Protein AF-A0A1J3EE62-F1 (afdb_monomer_lite)

Radius of gyration: 16.85 Å; chains: 1; bounding box: 34×28×51 Å

Foldseek 3Di:
DVVVCQLDPPHAAEAEQVRVLVCLQVVVVVVPGPRYDYDHDDDDDDPVLVVVQVVQCVVPVDPDRGGDTPVVVVVVVVVVVVVVD

pLDDT: mean 86.5, std 11.48, range [53.91, 98.31]

InterPro domains:
  IPR001828 Receptor, ligand binding region [PF01094] (1-85)
  IPR015683 Ionotropic glutamate receptor [PTHR34836] (1-85)
  IPR028082 Periplasmic binding protein-like I [SSF53822] (1-85)

Organism: Noccaea caerulescens (NCBI:txid107243)

Sequence (85 aa):
AREIGMMEEGYVWILSNGMTDMMRYNSRGLETMQGVLGVRSQVPPSKELEDFHLRWRRKFAMKDNGEPNVFALWAYDSITALAMA

Secondary structure (DSSP, 8-state):
-GGGTTTSTT--EEE-HHHHHHHGGGHHHHHT-SSEEE--------HHHHHHHHHHHHHHTT-S-----HHHHHHHHHHHHHHH-

Structure (mmCIF, N/CA/C/O backbone):
data_AF-A0A1J3EE62-F1
#
_entry.id   AF-A0A1J3EE62-F1
#
loop_
_atom_site.group_PDB
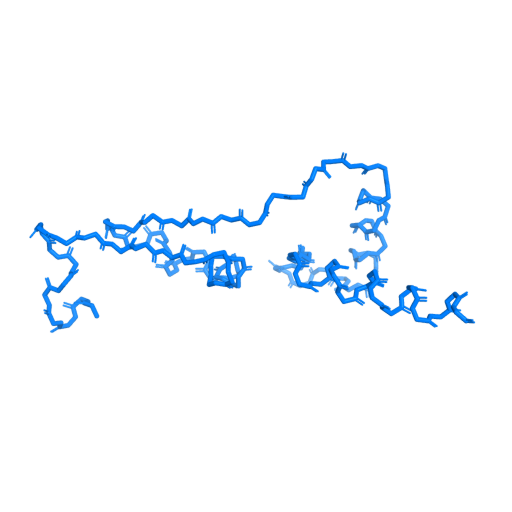_atom_site.id
_atom_site.type_symbol
_atom_site.label_atom_id
_atom_site.label_alt_id
_atom_site.label_comp_id
_atom_site.label_asym_id
_atom_site.label_entity_id
_atom_site.label_seq_id
_atom_site.pdbx_PDB_ins_code
_atom_site.Cartn_x
_atom_site.Cartn_y
_atom_site.Cartn_z
_atom_site.occupancy
_atom_site.B_iso_or_equiv
_atom_site.auth_seq_id
_atom_site.auth_comp_id
_atom_site.auth_asym_id
_atom_site.auth_atom_id
_atom_site.pdbx_PDB_model_num
ATOM 1 N N . ALA A 1 1 ? -13.275 13.330 15.169 1.00 87.25 1 ALA A N 1
ATOM 2 C CA . ALA A 1 1 ? -13.196 12.274 16.201 1.00 87.25 1 ALA A CA 1
ATOM 3 C C . ALA A 1 1 ? -12.828 12.861 17.561 1.00 87.25 1 ALA A C 1
ATOM 5 O O . ALA A 1 1 ? -13.689 12.896 18.424 1.00 87.25 1 ALA A O 1
ATOM 6 N N . ARG A 1 2 ? -11.609 13.399 17.737 1.00 87.38 2 ARG A N 1
ATOM 7 C CA . ARG A 1 2 ? -11.159 13.968 19.022 1.00 87.38 2 ARG A CA 1
ATOM 8 C C . ARG A 1 2 ? -12.032 15.120 19.533 1.00 87.38 2 ARG A C 1
ATOM 10 O O . ARG A 1 2 ? -12.466 15.080 20.669 1.00 87.38 2 ARG A O 1
ATOM 17 N N . GLU A 1 3 ? -12.336 16.099 18.682 1.00 91.12 3 GLU A N 1
ATOM 18 C CA . GLU A 1 3 ? -13.150 17.277 19.052 1.00 91.12 3 GLU A CA 1
ATOM 19 C C . GLU A 1 3 ? -14.598 16.943 19.436 1.00 91.12 3 GLU A C 1
ATOM 21 O O . GLU A 1 3 ? -15.266 17.748 20.071 1.00 91.12 3 GLU A O 1
ATOM 26 N N . ILE A 1 4 ? -15.075 15.754 19.062 1.00 93.44 4 ILE A N 1
ATOM 27 C CA . ILE A 1 4 ? -16.440 15.287 19.328 1.00 93.44 4 ILE A CA 1
ATOM 28 C C . ILE A 1 4 ? -16.461 14.098 20.302 1.00 93.44 4 ILE A C 1
ATOM 30 O O . ILE A 1 4 ? -17.429 13.348 20.327 1.00 93.44 4 ILE A O 1
ATOM 34 N N . GLY A 1 5 ? -15.373 13.870 21.048 1.00 92.00 5 GLY A N 1
ATOM 35 C CA . GLY A 1 5 ? -15.285 12.822 22.076 1.00 92.00 5 GLY A CA 1
ATOM 36 C C . GLY A 1 5 ? -15.178 11.381 21.555 1.00 92.00 5 GLY A C 1
ATOM 37 O O . GLY A 1 5 ? -15.029 10.450 22.330 1.00 92.00 5 GLY A O 1
ATOM 38 N N . MET A 1 6 ? -15.172 11.146 20.242 1.00 93.12 6 MET A N 1
ATOM 39 C CA . MET A 1 6 ? -15.153 9.784 19.677 1.00 93.12 6 MET A CA 1
ATOM 40 C C . MET A 1 6 ? -13.766 9.111 19.671 1.00 93.12 6 MET A C 1
ATOM 42 O O . MET A 1 6 ? -13.579 8.098 19.003 1.00 93.12 6 MET A O 1
ATOM 46 N N . MET A 1 7 ? -12.764 9.695 20.331 1.00 89.88 7 MET A N 1
ATOM 47 C CA . MET A 1 7 ? -11.467 9.039 20.584 1.00 89.88 7 MET A CA 1
ATOM 48 C C . MET A 1 7 ? -11.378 8.493 22.017 1.00 89.88 7 MET A C 1
ATOM 50 O O . MET A 1 7 ? -10.337 7.968 22.400 1.00 89.88 7 MET A O 1
ATOM 54 N N . GLU A 1 8 ? -12.435 8.676 22.811 1.00 90.50 8 GLU A N 1
ATOM 55 C CA . GLU A 1 8 ? -12.528 8.201 24.188 1.00 90.50 8 GLU A CA 1
ATOM 56 C C . GLU A 1 8 ? -12.908 6.714 24.250 1.00 90.50 8 GLU A C 1
ATOM 58 O O . GLU A 1 8 ? -13.205 6.070 23.236 1.00 90.50 8 GLU A O 1
ATOM 63 N N . GLU A 1 9 ? -12.888 6.162 25.463 1.00 91.62 9 GLU A N 1
ATOM 64 C CA . GLU A 1 9 ? -13.287 4.783 25.727 1.00 91.62 9 GLU A CA 1
ATOM 65 C C . GLU A 1 9 ? -14.718 4.506 25.231 1.00 91.62 9 GLU A C 1
ATOM 67 O O . GLU A 1 9 ? -15.622 5.328 25.370 1.00 91.62 9 GLU A O 1
ATOM 72 N N . GLY A 1 10 ? -14.917 3.333 24.624 1.00 91.94 10 GLY A N 1
ATOM 73 C CA . GLY A 1 10 ? -16.189 2.935 24.012 1.00 91.94 10 GLY A CA 1
AT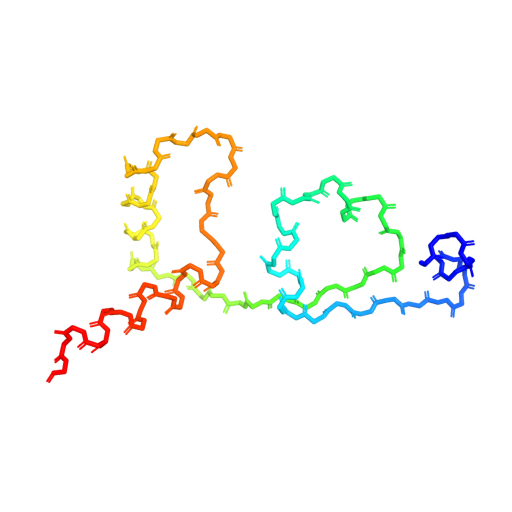OM 74 C C . GLY A 1 10 ? -16.246 3.101 22.490 1.00 91.94 10 GLY A C 1
ATOM 75 O O . GLY A 1 10 ? -17.190 2.606 21.874 1.00 91.94 10 GLY A O 1
ATOM 76 N N . TYR A 1 11 ? -15.229 3.710 21.866 1.00 93.00 11 TYR A N 1
ATOM 77 C CA . TYR A 1 11 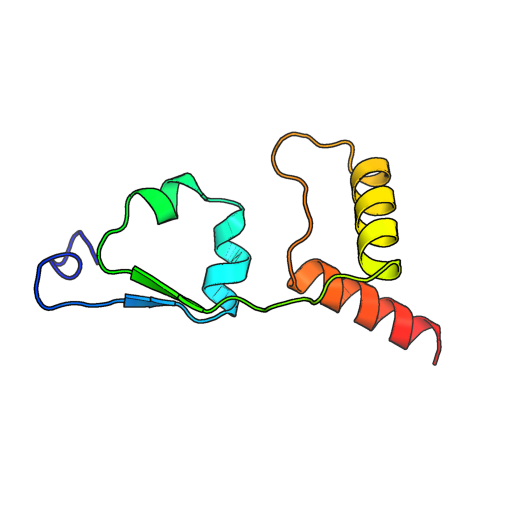? -15.116 3.830 20.409 1.00 93.00 11 TYR A CA 1
ATOM 78 C C . TYR A 1 11 ? -13.900 3.088 19.847 1.00 93.00 11 TYR A C 1
ATOM 80 O O . TYR A 1 11 ? -12.818 3.074 20.431 1.00 93.00 11 TYR A O 1
ATOM 88 N N . VAL A 1 12 ? -14.077 2.511 18.656 1.00 93.12 12 VAL A N 1
ATOM 89 C CA . VAL A 1 12 ? -13.002 1.967 17.817 1.00 93.12 12 VAL A CA 1
ATOM 90 C C . VAL A 1 12 ? -13.154 2.511 16.404 1.00 93.12 12 VAL A C 1
ATOM 92 O O . VAL A 1 12 ? -14.257 2.564 15.859 1.00 93.12 12 VAL A O 1
ATOM 95 N N . TRP A 1 13 ? -12.030 2.871 15.792 1.00 92.19 13 TRP A N 1
ATOM 96 C CA . TRP A 1 13 ? -11.955 3.300 14.401 1.00 92.19 13 TRP A CA 1
ATOM 97 C C . TRP A 1 13 ? -11.284 2.221 13.566 1.00 92.19 13 TRP A C 1
ATOM 99 O O . TRP A 1 13 ? -10.152 1.833 13.847 1.00 92.19 13 TRP A O 1
ATOM 109 N N . ILE A 1 14 ? -11.957 1.767 12.511 1.00 92.19 14 ILE A N 1
ATOM 110 C CA . ILE A 1 14 ? -11.377 0.836 11.543 1.00 92.19 14 ILE A CA 1
ATOM 111 C C . ILE A 1 14 ? -11.088 1.605 10.260 1.00 92.19 14 ILE A C 1
ATOM 113 O O . ILE A 1 14 ? -11.998 2.152 9.636 1.00 92.19 14 ILE A O 1
ATOM 117 N N . LEU A 1 15 ? -9.819 1.654 9.865 1.00 91.69 15 LEU A N 1
ATOM 118 C CA . LEU A 1 15 ? -9.412 2.246 8.597 1.00 91.69 15 LEU A CA 1
ATOM 119 C C . LEU A 1 15 ? -9.404 1.169 7.514 1.00 91.69 15 LEU A C 1
ATOM 121 O O . LEU A 1 15 ? -8.814 0.097 7.680 1.00 91.69 15 LEU A O 1
ATOM 125 N N . SER A 1 16 ? -10.046 1.476 6.389 1.00 92.69 16 SER A N 1
ATOM 126 C CA . SER A 1 16 ? -9.927 0.667 5.181 1.00 92.69 16 SER A CA 1
ATOM 127 C C . SER A 1 16 ? -8.507 0.747 4.620 1.00 92.69 16 SER A C 1
ATOM 129 O O . SER A 1 16 ? -7.796 1.735 4.826 1.00 92.69 16 SER A O 1
ATOM 131 N N . ASN A 1 17 ? -8.125 -0.267 3.842 1.00 90.94 17 ASN A N 1
ATOM 132 C CA . ASN A 1 17 ? -6.825 -0.321 3.171 1.00 90.94 17 ASN A CA 1
ATOM 133 C C . ASN A 1 17 ? -6.504 0.939 2.375 1.00 90.94 17 ASN A C 1
ATOM 135 O O . ASN A 1 17 ? -5.400 1.458 2.493 1.00 90.94 17 ASN A O 1
ATOM 139 N N . GLY A 1 18 ? -7.481 1.511 1.672 1.00 89.75 18 GLY A N 1
ATOM 140 C CA . GLY A 1 18 ? -7.248 2.739 0.923 1.00 89.75 18 GLY A CA 1
ATOM 141 C C . GLY A 1 18 ? -6.799 3.917 1.794 1.00 89.75 18 GLY A C 1
A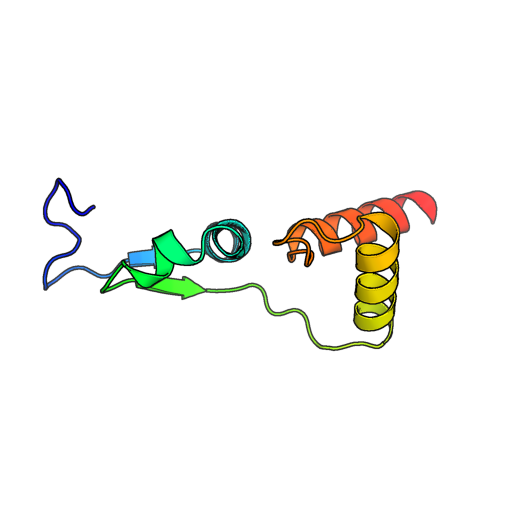TOM 142 O O . GLY A 1 18 ? -5.900 4.659 1.400 1.00 89.75 18 GLY A O 1
ATOM 143 N N . MET A 1 19 ? -7.366 4.065 2.998 1.00 87.75 19 MET A N 1
ATOM 144 C CA . MET A 1 19 ? -6.936 5.102 3.942 1.00 87.75 19 MET A CA 1
ATOM 145 C C . MET A 1 19 ? -5.595 4.757 4.590 1.00 87.75 19 MET A C 1
ATOM 147 O O . MET A 1 19 ? -4.704 5.604 4.649 1.00 87.75 19 MET A O 1
ATOM 151 N N . THR A 1 20 ? -5.415 3.514 5.034 1.00 88.56 20 THR A N 1
ATOM 152 C CA . THR A 1 20 ? -4.175 3.070 5.684 1.00 88.56 20 THR A CA 1
ATOM 153 C C . THR A 1 20 ? -2.962 3.161 4.752 1.00 88.56 20 THR A C 1
ATOM 155 O O . THR A 1 20 ? -1.916 3.664 5.162 1.00 88.56 20 THR A O 1
ATOM 158 N N . ASP A 1 21 ? -3.100 2.764 3.486 1.00 87.44 21 ASP A N 1
ATOM 159 C CA . ASP A 1 21 ? -2.016 2.793 2.496 1.00 87.44 21 ASP A CA 1
ATOM 160 C C . ASP A 1 21 ? -1.652 4.229 2.057 1.00 87.44 21 ASP A C 1
ATOM 162 O O . ASP A 1 21 ? -0.522 4.492 1.631 1.00 87.44 21 ASP A O 1
ATOM 166 N N . MET A 1 22 ? -2.583 5.180 2.193 1.00 83.69 22 MET A N 1
ATOM 167 C CA . MET A 1 22 ? -2.360 6.605 1.917 1.00 83.69 22 MET A CA 1
ATOM 168 C C . MET A 1 22 ? -1.707 7.333 3.101 1.00 83.69 22 MET A C 1
ATOM 170 O O . MET A 1 22 ? -0.820 8.166 2.913 1.00 83.69 22 MET A O 1
ATOM 174 N N . MET A 1 23 ? -2.106 7.000 4.330 1.00 77.81 23 MET A N 1
ATOM 175 C CA . MET A 1 23 ? -1.629 7.657 5.552 1.00 77.81 23 MET A CA 1
ATOM 176 C C . MET A 1 23 ? -0.175 7.321 5.922 1.00 77.81 23 MET A C 1
ATOM 178 O O . MET A 1 23 ? 0.391 7.983 6.790 1.00 77.81 23 MET A O 1
ATOM 182 N N . ARG A 1 24 ? 0.470 6.363 5.241 1.00 68.56 24 ARG A N 1
ATOM 183 C CA . ARG A 1 24 ? 1.876 5.975 5.469 1.00 68.56 24 ARG A CA 1
ATOM 184 C C . ARG A 1 24 ? 2.869 7.147 5.375 1.00 68.56 24 ARG A C 1
ATOM 186 O O . ARG A 1 24 ? 3.889 7.117 6.054 1.00 68.56 24 ARG A O 1
ATOM 193 N N . TYR A 1 25 ? 2.571 8.184 4.591 1.00 63.62 25 TYR A N 1
ATOM 194 C CA . TYR A 1 25 ? 3.420 9.382 4.479 1.00 63.62 25 TYR A CA 1
ATOM 195 C C . TYR A 1 25 ? 3.213 10.405 5.613 1.00 63.62 25 TYR A C 1
ATOM 197 O O . TYR A 1 25 ? 4.003 11.333 5.752 1.00 63.62 25 TYR A O 1
ATOM 205 N N . ASN A 1 26 ? 2.178 10.226 6.440 1.00 64.25 26 ASN A N 1
ATOM 206 C CA . ASN A 1 26 ? 1.843 11.061 7.595 1.00 64.25 26 ASN A CA 1
ATOM 207 C C . ASN A 1 26 ? 1.936 10.241 8.896 1.00 64.25 26 ASN A C 1
ATOM 209 O O . ASN A 1 26 ? 1.003 10.233 9.702 1.00 64.25 26 ASN A O 1
ATOM 213 N N . SER A 1 27 ? 3.068 9.556 9.110 1.00 61.22 27 SER A N 1
ATOM 214 C CA . SER A 1 27 ? 3.300 8.680 10.275 1.00 61.22 27 SER A CA 1
ATOM 215 C C . SER A 1 27 ? 2.977 9.357 11.611 1.00 61.22 27 SER A C 1
ATOM 217 O O . SER A 1 27 ? 2.281 8.783 12.444 1.00 61.22 27 SER A O 1
ATOM 219 N N . ARG A 1 28 ? 3.352 10.634 11.763 1.00 61.59 28 ARG A N 1
ATOM 220 C CA . ARG A 1 28 ? 3.069 11.433 12.968 1.00 61.59 28 ARG A CA 1
ATOM 221 C C . ARG A 1 28 ? 1.578 11.567 13.292 1.00 61.59 28 ARG A C 1
ATOM 223 O O . ARG A 1 28 ? 1.221 11.689 14.457 1.00 61.59 28 ARG A O 1
ATOM 230 N N . GLY A 1 29 ? 0.706 11.570 12.282 1.00 65.62 29 GLY A N 1
ATOM 231 C CA . GLY A 1 29 ? -0.739 11.665 12.488 1.00 65.62 29 GLY A CA 1
ATOM 232 C C . GLY A 1 29 ? -1.311 10.381 13.082 1.00 65.62 29 GLY A C 1
ATOM 233 O O . GLY A 1 29 ? -2.034 10.436 14.072 1.00 65.62 29 GLY A O 1
ATOM 234 N N . LEU A 1 30 ? -0.927 9.231 12.522 1.00 67.88 30 LEU A N 1
ATOM 235 C CA . LEU A 1 30 ? -1.387 7.917 12.981 1.00 67.88 30 LEU A CA 1
ATOM 236 C C . LEU A 1 30 ? -0.836 7.551 14.363 1.00 67.88 30 LEU A C 1
ATOM 238 O O . LEU A 1 30 ? -1.578 7.022 15.184 1.00 67.88 30 LEU A O 1
ATOM 242 N N . GLU A 1 31 ? 0.430 7.867 14.645 1.00 67.56 31 GLU A N 1
ATOM 243 C CA . GLU A 1 31 ? 1.088 7.521 15.917 1.00 67.56 31 GLU A CA 1
ATOM 244 C C . GLU A 1 31 ? 0.432 8.171 17.145 1.00 67.56 31 GLU A C 1
ATOM 246 O O . GLU A 1 31 ? 0.557 7.669 18.258 1.00 67.56 31 GLU A O 1
ATOM 251 N N . THR A 1 32 ? -0.295 9.274 16.954 1.00 75.75 32 THR A N 1
ATOM 252 C CA . THR A 1 32 ? -0.970 9.998 18.045 1.00 75.75 32 THR A CA 1
ATOM 253 C C . THR A 1 32 ? -2.415 9.556 18.277 1.00 75.75 32 THR A C 1
ATOM 255 O O . THR A 1 32 ? -3.060 10.030 19.214 1.00 75.75 32 THR A O 1
ATOM 258 N N . MET A 1 33 ? -2.948 8.661 17.441 1.00 83.06 33 MET A N 1
ATOM 259 C CA . MET A 1 33 ? -4.336 8.211 17.510 1.00 83.06 33 MET A CA 1
ATOM 260 C C . MET A 1 33 ? -4.445 6.879 18.260 1.00 83.06 33 MET A C 1
ATOM 262 O O . MET A 1 33 ? -3.957 5.850 17.803 1.00 83.06 33 MET A O 1
ATOM 266 N N . GLN A 1 34 ? -5.137 6.886 19.399 1.00 85.38 34 GLN A N 1
ATOM 267 C CA . GLN A 1 34 ? -5.488 5.672 20.143 1.00 85.38 34 GLN A CA 1
ATOM 268 C C . GLN A 1 34 ? -6.859 5.139 19.693 1.00 85.38 34 GLN A C 1
ATOM 270 O O . GLN A 1 34 ? -7.699 5.902 19.220 1.00 85.38 34 GLN A O 1
ATOM 275 N N . GLY A 1 35 ? -7.077 3.823 19.799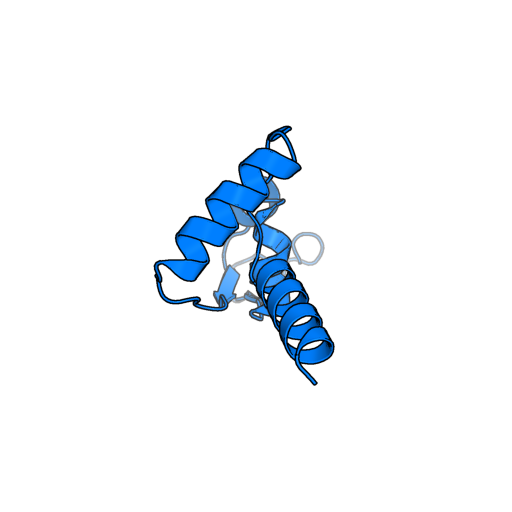 1.00 88.19 35 GLY A N 1
ATOM 276 C CA . GLY A 1 35 ? -8.342 3.182 19.403 1.00 88.19 35 GLY A CA 1
ATOM 277 C C . GLY A 1 35 ? -8.543 3.010 17.890 1.00 88.19 35 GLY A C 1
ATOM 278 O O . GLY A 1 35 ? -9.669 2.785 17.447 1.00 88.19 35 GLY A O 1
ATOM 279 N N . VAL A 1 36 ? -7.475 3.114 17.088 1.00 90.31 36 VAL A N 1
ATOM 280 C CA . VAL A 1 36 ? -7.520 2.961 15.624 1.00 90.31 36 VAL A CA 1
ATOM 281 C C . VAL A 1 36 ? -6.866 1.650 15.188 1.00 90.31 36 VAL A C 1
ATOM 283 O O . VAL A 1 36 ? -5.736 1.355 15.571 1.00 90.31 36 VAL A O 1
ATOM 286 N N . LEU A 1 37 ? -7.549 0.892 14.332 1.00 90.94 37 LEU A N 1
ATOM 287 C CA . LEU A 1 37 ? -7.041 -0.308 13.675 1.00 90.94 37 LEU A CA 1
ATOM 288 C C . LEU A 1 37 ? -7.087 -0.124 12.155 1.00 90.94 37 LEU A C 1
ATOM 290 O O . LEU A 1 37 ? -8.151 0.089 11.580 1.00 90.94 37 LEU A O 1
ATOM 294 N N . GLY A 1 38 ? -5.935 -0.211 11.491 1.00 89.00 38 GLY A N 1
ATOM 295 C CA . GLY A 1 38 ? -5.849 -0.125 10.033 1.00 89.00 38 GLY A CA 1
ATOM 296 C C . GLY A 1 38 ? -5.700 -1.487 9.368 1.00 89.00 38 GLY A C 1
ATOM 297 O O . GLY A 1 38 ? -4.893 -2.309 9.802 1.00 89.00 38 GLY A O 1
ATOM 298 N N . VAL A 1 39 ? -6.436 -1.705 8.282 1.00 91.44 39 VAL A N 1
ATOM 299 C CA . VAL A 1 39 ? -6.182 -2.802 7.338 1.00 91.44 39 VAL A CA 1
ATOM 300 C C . VAL A 1 39 ? -5.211 -2.285 6.285 1.00 91.44 39 VAL A C 1
ATOM 302 O O . VAL A 1 39 ? -5.398 -1.177 5.820 1.00 91.44 39 VAL A O 1
ATOM 305 N N . ARG A 1 40 ? -4.192 -3.045 5.874 1.00 88.00 40 ARG A N 1
ATOM 306 C CA . ARG A 1 40 ? -3.244 -2.618 4.824 1.00 88.00 40 ARG A CA 1
ATOM 307 C C . ARG A 1 40 ? -3.246 -3.577 3.648 1.00 88.00 40 ARG A C 1
ATOM 309 O O . ARG A 1 40 ? -3.428 -4.780 3.846 1.00 88.00 40 ARG A O 1
ATOM 316 N N . SER A 1 41 ? -2.976 -3.071 2.451 1.00 92.44 41 SER A N 1
ATOM 317 C CA . SER A 1 41 ? -2.779 -3.944 1.296 1.00 92.44 41 SER A CA 1
ATOM 318 C C . SER A 1 41 ? -1.427 -4.646 1.415 1.00 92.44 41 SER A C 1
ATOM 320 O O . SER A 1 41 ? -0.375 -4.007 1.472 1.00 92.44 41 SER A O 1
ATOM 322 N N . GLN A 1 42 ? -1.441 -5.976 1.490 1.00 90.88 42 GLN A N 1
ATOM 323 C CA . GLN A 1 42 ? -0.217 -6.768 1.552 1.00 90.88 42 GLN A CA 1
ATOM 324 C C . GLN A 1 42 ? 0.297 -7.046 0.140 1.00 90.88 42 GLN A C 1
ATOM 326 O O . GLN A 1 42 ? -0.364 -7.726 -0.641 1.00 90.88 42 GLN A O 1
ATOM 331 N N . VAL A 1 43 ? 1.506 -6.570 -0.154 1.00 91.69 43 VAL A N 1
ATOM 332 C CA . VAL A 1 43 ? 2.244 -6.928 -1.369 1.00 91.69 43 VAL A CA 1
ATOM 333 C C . VAL A 1 43 ? 3.338 -7.925 -0.977 1.00 91.69 43 VAL A C 1
ATOM 335 O O . VAL A 1 43 ? 4.222 -7.562 -0.195 1.00 91.69 43 VAL A O 1
ATOM 338 N N . PRO A 1 44 ? 3.274 -9.187 -1.439 1.00 94.69 44 PRO A N 1
ATOM 339 C CA . PRO A 1 44 ? 4.313 -10.171 -1.164 1.00 94.69 44 PRO A CA 1
ATOM 340 C C . PRO A 1 44 ? 5.679 -9.722 -1.707 1.00 94.69 44 PRO A C 1
ATOM 342 O O . PRO A 1 44 ? 5.732 -9.112 -2.776 1.00 94.69 44 PRO A O 1
ATOM 345 N N . PRO A 1 45 ? 6.789 -10.034 -1.017 1.00 94.50 45 PRO A N 1
ATOM 346 C CA . PRO A 1 45 ? 8.122 -9.792 -1.554 1.00 94.50 45 PRO A CA 1
ATOM 347 C C . PRO A 1 45 ? 8.339 -10.558 -2.862 1.00 94.50 45 PRO A C 1
ATOM 349 O O . PRO A 1 45 ? 8.034 -11.747 -2.948 1.00 94.50 45 PRO A O 1
ATOM 352 N N . SER A 1 46 ? 8.913 -9.888 -3.857 1.00 96.50 46 SER A N 1
ATOM 353 C CA . SER A 1 46 ? 9.377 -10.503 -5.098 1.00 96.50 46 SER A CA 1
ATOM 354 C C . SER A 1 46 ? 10.616 -9.772 -5.613 1.00 96.50 46 SER A C 1
ATOM 356 O O . SER A 1 46 ? 10.908 -8.649 -5.187 1.00 96.50 46 SER A O 1
ATOM 358 N N . LYS A 1 47 ? 11.341 -10.397 -6.544 1.00 97.62 47 LYS A N 1
ATOM 359 C CA . LYS A 1 47 ? 12.513 -9.777 -7.173 1.00 97.62 47 LYS A CA 1
ATOM 360 C C . LYS A 1 47 ? 12.121 -8.537 -7.983 1.00 97.62 47 LYS A C 1
ATOM 362 O O . LYS A 1 47 ? 12.806 -7.523 -7.942 1.00 97.62 47 LYS A O 1
ATOM 367 N N . GLU A 1 48 ? 10.977 -8.587 -8.655 1.00 95.69 48 GLU A N 1
ATOM 368 C CA . GLU A 1 48 ? 10.421 -7.485 -9.444 1.00 95.69 48 GLU A CA 1
ATOM 369 C C . GLU A 1 48 ? 10.098 -6.276 -8.562 1.00 95.69 48 GLU A C 1
ATOM 371 O O . GLU A 1 48 ? 10.362 -5.136 -8.952 1.00 95.69 48 GLU A O 1
ATOM 376 N N . LEU A 1 49 ? 9.569 -6.517 -7.357 1.00 95.00 49 LEU A N 1
ATOM 377 C CA . LEU A 1 49 ? 9.299 -5.467 -6.378 1.00 95.00 49 LEU A CA 1
ATOM 378 C C . LEU A 1 49 ? 10.597 -4.824 -5.868 1.00 95.00 49 LEU A C 1
ATOM 380 O O . LEU A 1 49 ? 10.677 -3.600 -5.748 1.00 95.00 49 LEU A O 1
ATOM 384 N N . GLU A 1 50 ? 11.629 -5.625 -5.599 1.00 94.50 50 GLU A N 1
ATOM 385 C CA . GLU A 1 50 ? 12.950 -5.125 -5.203 1.00 94.50 50 GLU A CA 1
ATOM 386 C C . GLU A 1 50 ? 13.585 -4.262 -6.307 1.00 94.50 50 GLU A C 1
ATOM 388 O O . GLU A 1 50 ? 14.009 -3.127 -6.056 1.00 94.50 50 GLU A O 1
ATOM 393 N N . ASP A 1 51 ? 13.566 -4.755 -7.546 1.00 95.12 51 ASP A N 1
ATOM 394 C CA . ASP A 1 51 ? 14.065 -4.044 -8.724 1.00 95.12 51 ASP A CA 1
ATOM 395 C C . ASP A 1 51 ? 13.276 -2.749 -8.979 1.00 95.12 51 ASP A C 1
ATOM 397 O O . ASP A 1 51 ? 13.846 -1.711 -9.344 1.00 95.12 51 ASP A O 1
ATOM 401 N N . PHE A 1 52 ? 11.958 -2.765 -8.763 1.00 93.56 52 PHE A N 1
ATOM 402 C CA . PHE A 1 52 ? 11.121 -1.571 -8.827 1.00 93.56 52 PHE A CA 1
ATOM 403 C C . PHE A 1 52 ? 11.532 -0.536 -7.778 1.00 93.56 52 PHE A C 1
ATOM 405 O O . PHE A 1 52 ? 11.770 0.618 -8.140 1.00 93.56 52 PHE A O 1
ATOM 412 N N . HIS A 1 53 ? 11.698 -0.929 -6.513 1.00 91.38 53 HIS A N 1
ATOM 413 C CA . HIS A 1 53 ? 12.155 -0.023 -5.457 1.00 91.38 53 HIS A CA 1
ATOM 414 C C . HIS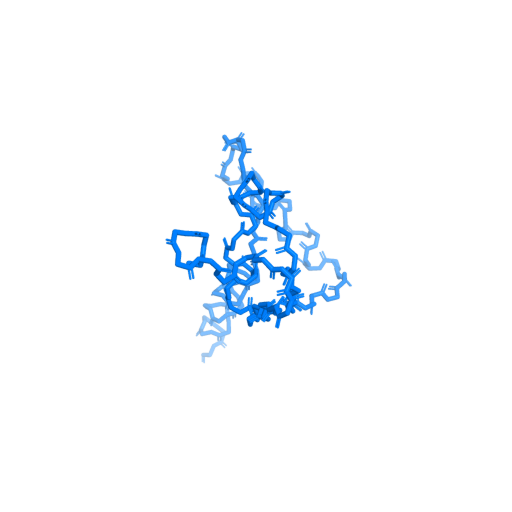 A 1 53 ? 13.531 0.583 -5.767 1.00 91.38 53 HIS A C 1
ATOM 416 O O . HIS A 1 53 ? 13.740 1.783 -5.572 1.00 91.38 53 HIS A O 1
ATOM 422 N N . LEU A 1 54 ? 14.466 -0.203 -6.311 1.00 91.50 54 LEU A N 1
ATOM 423 C CA . LEU A 1 54 ? 15.781 0.296 -6.717 1.00 91.50 54 LEU A CA 1
ATOM 424 C C . LEU A 1 54 ? 15.673 1.366 -7.815 1.00 91.50 54 LEU A C 1
ATOM 426 O O . LEU A 1 54 ? 16.296 2.429 -7.712 1.00 91.50 54 LEU A O 1
ATOM 430 N N . ARG A 1 55 ? 14.869 1.110 -8.856 1.00 91.56 55 ARG A N 1
ATOM 431 C CA . ARG A 1 55 ? 14.621 2.077 -9.940 1.00 91.56 55 ARG A CA 1
ATOM 432 C C . ARG A 1 55 ? 13.913 3.327 -9.430 1.00 91.56 55 ARG A C 1
ATOM 434 O O . ARG A 1 55 ? 14.290 4.432 -9.819 1.00 91.56 55 ARG A O 1
ATOM 441 N N . TRP A 1 56 ? 12.931 3.160 -8.548 1.00 90.25 56 TRP A N 1
ATOM 442 C CA . TRP A 1 56 ? 12.184 4.252 -7.937 1.00 90.25 56 TRP A CA 1
ATOM 443 C C . TRP A 1 56 ? 13.111 5.189 -7.156 1.00 90.25 56 TRP A C 1
ATOM 445 O O . TRP A 1 56 ? 13.167 6.385 -7.449 1.00 90.25 56 TRP A O 1
ATOM 455 N N . ARG A 1 57 ? 13.930 4.645 -6.246 1.00 87.62 57 ARG A N 1
ATOM 456 C CA . ARG A 1 57 ? 14.912 5.423 -5.470 1.00 87.62 57 ARG A CA 1
ATOM 457 C C . ARG A 1 57 ? 15.907 6.164 -6.357 1.00 87.62 57 ARG A C 1
ATOM 459 O O . ARG A 1 57 ? 16.202 7.329 -6.103 1.00 87.62 57 ARG A O 1
ATOM 466 N N . ARG A 1 58 ? 16.395 5.511 -7.419 1.00 88.06 58 ARG A N 1
ATOM 467 C CA . ARG A 1 58 ? 17.325 6.126 -8.378 1.00 88.06 58 ARG A CA 1
ATOM 468 C C . ARG A 1 58 ? 16.680 7.286 -9.140 1.00 88.06 58 ARG A C 1
ATOM 470 O O . ARG A 1 58 ? 17.336 8.297 -9.360 1.00 88.06 58 ARG A O 1
ATOM 477 N N . LYS A 1 59 ? 15.416 7.142 -9.549 1.00 87.56 59 LYS A N 1
ATOM 478 C CA . LYS A 1 59 ? 14.705 8.142 -10.357 1.00 87.56 59 LYS A CA 1
ATOM 479 C C . LYS A 1 59 ? 14.260 9.358 -9.545 1.00 87.56 59 LYS A C 1
ATOM 481 O O . LYS A 1 59 ? 14.287 10.466 -10.069 1.00 87.56 59 LYS A O 1
ATOM 486 N N . PHE A 1 60 ? 13.860 9.157 -8.291 1.00 82.50 60 PHE A N 1
ATOM 487 C CA . PHE A 1 60 ? 13.231 10.199 -7.474 1.00 82.50 60 PHE A CA 1
ATOM 488 C C . PHE A 1 60 ? 14.115 10.762 -6.351 1.00 82.50 60 PHE A C 1
ATOM 490 O O . PHE A 1 60 ? 13.575 11.441 -5.486 1.00 82.50 60 PHE A O 1
ATOM 497 N N . ALA A 1 61 ? 15.434 10.500 -6.374 1.00 67.50 61 ALA A N 1
ATOM 498 C CA . ALA A 1 61 ? 16.475 11.091 -5.514 1.00 67.50 61 ALA A CA 1
ATOM 499 C C . ALA A 1 61 ? 15.940 11.534 -4.138 1.00 67.50 61 ALA A C 1
ATOM 501 O O . ALA A 1 61 ? 15.634 12.708 -3.937 1.00 67.50 61 ALA A O 1
ATOM 502 N N . MET A 1 62 ? 15.745 10.558 -3.244 1.00 62.66 62 MET A N 1
ATOM 503 C CA . MET A 1 62 ? 14.937 10.661 -2.022 1.00 62.66 62 MET A CA 1
ATOM 504 C C . MET A 1 62 ? 15.145 11.970 -1.242 1.00 62.66 62 MET A C 1
ATOM 506 O O . MET A 1 62 ? 16.017 12.067 -0.383 1.00 62.66 62 MET A O 1
ATOM 510 N N . LYS A 1 63 ? 14.270 12.955 -1.473 1.00 55.69 63 LYS A N 1
ATOM 511 C CA . LYS A 1 63 ? 13.924 13.942 -0.449 1.00 55.69 63 LYS A CA 1
ATOM 512 C C . LYS A 1 63 ? 12.918 13.282 0.497 1.00 55.69 63 LYS A C 1
ATOM 514 O O . LYS A 1 63 ? 11.715 13.265 0.263 1.00 55.69 63 LYS A O 1
ATOM 519 N N . ASP A 1 64 ? 13.493 12.640 1.503 1.00 53.91 64 ASP A N 1
ATOM 520 C CA . ASP A 1 64 ? 12.966 12.272 2.821 1.00 53.91 64 ASP A CA 1
ATOM 521 C C . ASP A 1 64 ? 11.712 11.407 3.014 1.00 53.91 64 ASP A C 1
ATOM 523 O O . ASP A 1 64 ? 11.544 10.944 4.129 1.00 53.91 64 ASP A O 1
ATOM 527 N N . ASN A 1 65 ? 10.872 11.077 2.024 1.00 56.00 65 ASN A N 1
ATOM 528 C CA . ASN A 1 65 ? 9.686 10.218 2.282 1.00 56.00 65 ASN A CA 1
ATOM 529 C C . ASN A 1 65 ? 9.317 9.263 1.121 1.00 56.00 65 ASN A C 1
ATOM 531 O O . ASN A 1 65 ? 8.168 8.870 0.953 1.00 56.00 65 ASN A O 1
ATOM 535 N N . GLY A 1 66 ? 10.291 8.905 0.280 1.00 64.00 66 GLY A N 1
ATOM 536 C CA . GLY A 1 66 ? 10.071 8.466 -1.103 1.00 64.00 66 GLY A CA 1
ATOM 537 C C . GLY A 1 66 ? 9.924 6.970 -1.396 1.00 64.00 66 GLY A C 1
ATOM 538 O O . GLY A 1 66 ? 10.271 6.587 -2.505 1.00 64.00 66 GLY A O 1
ATOM 539 N N . GLU A 1 67 ? 9.462 6.112 -0.485 1.00 78.69 67 GLU A N 1
ATOM 540 C CA . GLU A 1 67 ? 9.124 4.723 -0.865 1.00 78.69 67 GLU A CA 1
ATOM 541 C C . GLU A 1 67 ? 7.704 4.663 -1.463 1.00 78.69 67 GLU A C 1
ATOM 543 O O . GLU A 1 67 ? 6.793 5.304 -0.929 1.00 78.69 67 GLU A O 1
ATOM 548 N N . PRO A 1 68 ? 7.477 3.917 -2.555 1.00 85.81 68 PRO A N 1
ATOM 549 C CA . PRO A 1 68 ? 6.168 3.821 -3.189 1.00 85.81 68 PRO A CA 1
ATOM 550 C C . PRO A 1 68 ? 5.178 3.042 -2.307 1.00 85.81 68 PRO A C 1
ATOM 552 O O . PRO A 1 68 ? 5.532 2.068 -1.636 1.00 85.81 68 PRO A O 1
ATOM 555 N N . ASN A 1 69 ? 3.917 3.480 -2.294 1.00 87.75 69 ASN A N 1
ATOM 556 C CA . ASN A 1 69 ? 2.814 2.722 -1.705 1.00 87.75 69 ASN A CA 1
ATOM 557 C C . ASN A 1 69 ? 2.163 1.792 -2.745 1.00 87.75 69 ASN A C 1
ATOM 559 O O . ASN A 1 69 ? 2.548 1.775 -3.916 1.00 87.75 69 ASN A O 1
ATOM 563 N N . VAL A 1 70 ? 1.156 1.021 -2.322 1.00 91.88 70 VAL A N 1
ATOM 564 C CA . VAL A 1 70 ? 0.478 0.048 -3.195 1.00 91.88 70 VAL A CA 1
ATOM 565 C C . VAL A 1 70 ? -0.149 0.694 -4.435 1.00 91.88 70 VAL A C 1
ATOM 567 O O . VAL A 1 70 ? -0.142 0.100 -5.508 1.00 91.88 70 VAL A O 1
ATOM 570 N N . PHE A 1 71 ? -0.613 1.941 -4.332 1.00 91.25 71 PHE A N 1
ATOM 571 C CA . PHE A 1 71 ? -1.193 2.654 -5.468 1.00 91.25 71 PHE A CA 1
ATOM 572 C C . PHE A 1 71 ? -0.154 2.977 -6.542 1.00 91.25 71 PHE A C 1
ATOM 574 O O . PHE A 1 71 ? -0.453 2.870 -7.729 1.00 91.25 71 PHE A O 1
ATOM 581 N N . ALA A 1 72 ? 1.073 3.326 -6.147 1.00 90.88 72 ALA A N 1
ATOM 582 C CA . ALA A 1 72 ? 2.166 3.528 -7.094 1.00 90.88 72 ALA A CA 1
ATOM 583 C C . ALA A 1 72 ? 2.547 2.222 -7.813 1.00 90.88 72 ALA A C 1
ATOM 585 O O . ALA A 1 72 ? 2.831 2.254 -9.011 1.00 90.88 72 ALA A O 1
ATOM 586 N N . LEU A 1 73 ? 2.500 1.086 -7.108 1.00 93.81 73 LEU A N 1
ATOM 587 C CA . LEU A 1 73 ? 2.714 -0.238 -7.702 1.00 93.81 73 LEU A CA 1
ATOM 588 C C . LEU A 1 73 ? 1.622 -0.567 -8.724 1.00 93.81 73 LEU A C 1
ATOM 590 O O . LEU A 1 73 ? 1.927 -0.834 -9.882 1.00 93.81 73 LEU A O 1
ATOM 594 N N . TRP A 1 74 ? 0.349 -0.444 -8.343 1.00 95.12 74 TRP A N 1
ATOM 595 C CA . TRP A 1 74 ? -0.770 -0.705 -9.252 1.00 95.12 74 TRP A CA 1
ATOM 596 C C . TRP A 1 74 ? -0.776 0.214 -10.469 1.00 95.12 74 TRP A C 1
ATOM 598 O O . TRP A 1 74 ? -1.079 -0.241 -11.568 1.00 95.12 74 TRP A O 1
ATOM 608 N N . ALA A 1 75 ? -0.426 1.492 -10.307 1.00 95.38 75 ALA A N 1
ATOM 609 C CA . ALA A 1 75 ? -0.306 2.415 -11.431 1.00 95.38 75 ALA A CA 1
ATOM 610 C C . ALA A 1 75 ? 0.809 1.982 -12.396 1.00 95.38 75 ALA A C 1
ATOM 612 O O . ALA A 1 75 ? 0.607 1.990 -13.611 1.00 95.38 75 ALA A O 1
ATOM 613 N N . TYR A 1 76 ? 1.966 1.573 -11.864 1.00 94.75 76 TYR A N 1
ATOM 614 C CA . TYR A 1 76 ? 3.075 1.065 -12.668 1.00 94.75 76 TYR A CA 1
ATOM 615 C C . TYR A 1 76 ? 2.680 -0.203 -13.440 1.00 94.75 76 TYR A C 1
ATOM 617 O O . TYR A 1 76 ? 2.890 -0.266 -14.655 1.00 94.75 76 TYR A O 1
ATOM 625 N N . ASP A 1 77 ? 2.057 -1.173 -12.772 1.00 95.81 77 ASP A N 1
ATOM 626 C CA . ASP A 1 77 ? 1.626 -2.430 -13.392 1.00 95.81 77 ASP A CA 1
ATOM 627 C C . ASP A 1 77 ? 0.516 -2.206 -14.424 1.00 95.81 77 ASP A C 1
ATOM 629 O O . ASP A 1 77 ? 0.568 -2.772 -15.513 1.00 95.81 77 ASP A O 1
ATOM 633 N N . SER A 1 78 ? -0.443 -1.318 -14.140 1.00 98.12 78 SER A N 1
ATOM 634 C CA . SER A 1 78 ? -1.538 -0.990 -15.066 1.00 98.12 78 SER A CA 1
ATOM 635 C C . SER A 1 78 ? -1.024 -0.355 -16.358 1.00 98.12 78 SER A C 1
ATOM 637 O O . SER A 1 78 ? -1.444 -0.744 -17.446 1.00 98.12 78 SER A O 1
ATOM 639 N N . ILE A 1 79 ? -0.092 0.601 -16.264 1.00 97.88 79 ILE A N 1
ATOM 640 C CA . ILE A 1 79 ? 0.517 1.238 -17.445 1.00 97.88 79 ILE A CA 1
ATOM 641 C C . ILE A 1 79 ? 1.385 0.235 -18.210 1.00 97.88 79 ILE A C 1
ATOM 643 O O . ILE A 1 79 ? 1.388 0.237 -19.438 1.00 97.88 79 ILE A O 1
ATOM 647 N N . THR A 1 80 ? 2.101 -0.636 -17.497 1.00 96.81 80 THR A N 1
ATOM 648 C CA . THR A 1 80 ? 2.915 -1.691 -18.112 1.00 96.81 80 THR A CA 1
ATOM 649 C C . THR A 1 80 ? 2.040 -2.674 -18.887 1.00 96.81 80 THR A C 1
ATOM 651 O O . THR A 1 80 ? 2.334 -2.957 -20.044 1.00 96.81 80 THR A O 1
ATOM 654 N N . ALA A 1 81 ? 0.937 -3.135 -18.291 1.00 98.19 81 ALA A N 1
ATOM 655 C CA . ALA A 1 81 ? -0.030 -4.009 -18.948 1.00 98.19 81 ALA A CA 1
ATOM 656 C C . ALA A 1 81 ? -0.657 -3.336 -20.177 1.00 98.19 81 ALA A C 1
ATOM 658 O O . ALA A 1 81 ? -0.756 -3.961 -21.228 1.00 98.19 81 ALA A O 1
ATOM 659 N N . LEU A 1 82 ? -1.012 -2.050 -20.071 1.00 98.31 82 LEU A N 1
ATOM 660 C CA . LEU A 1 82 ? -1.537 -1.275 -21.195 1.00 98.31 82 LEU A CA 1
ATOM 661 C C . LEU A 1 82 ? -0.528 -1.160 -22.348 1.00 98.31 82 LEU A C 1
ATOM 663 O O . LEU A 1 82 ? -0.924 -1.236 -23.502 1.00 98.31 82 LEU A O 1
ATOM 667 N N . ALA A 1 83 ? 0.761 -0.984 -22.052 1.00 98.19 83 ALA A N 1
ATOM 668 C CA . ALA A 1 83 ? 1.807 -0.889 -23.071 1.00 98.19 83 ALA A CA 1
ATOM 669 C C . ALA A 1 83 ? 2.131 -2.232 -23.754 1.00 98.19 83 ALA A C 1
ATOM 671 O O . ALA A 1 83 ? 2.762 -2.233 -24.809 1.00 98.19 83 ALA A O 1
ATOM 672 N N . MET A 1 84 ? 1.757 -3.359 -23.141 1.00 97.19 84 MET A N 1
ATOM 673 C CA . MET A 1 84 ? 1.961 -4.708 -23.685 1.00 97.19 84 MET A CA 1
ATOM 674 C C . MET A 1 84 ? 0.796 -5.208 -24.553 1.00 97.19 84 MET A C 1
ATOM 676 O O . MET A 1 84 ? 0.946 -6.252 -25.188 1.00 97.19 84 MET A O 1
ATOM 680 N N . ALA A 1 85 ? -0.346 -4.515 -24.542 1.00 93.06 85 ALA A N 1
ATOM 681 C CA . ALA A 1 85 ? -1.533 -4.846 -25.332 1.00 93.06 85 ALA A CA 1
ATOM 682 C C . ALA A 1 85 ? -1.416 -4.339 -26.777 1.00 93.06 85 ALA A C 1
ATOM 684 O O . ALA A 1 85 ? -1.893 -5.067 -27.677 1.00 93.06 85 ALA A O 1
#